Protein AF-U4V5B6-F1 (afdb_monomer)

Structure (mmCIF, N/CA/C/O backbone):
data_AF-U4V5B6-F1
#
_entry.id   AF-U4V5B6-F1
#
loop_
_atom_site.group_PDB
_atom_site.id
_atom_site.type_symbol
_atom_site.label_atom_id
_atom_site.label_alt_id
_atom_site.label_comp_id
_atom_site.label_asym_id
_atom_site.label_entity_id
_atom_site.label_seq_id
_atom_site.pdbx_PDB_ins_code
_atom_site.Cartn_x
_atom_site.Cartn_y
_atom_site.Cartn_z
_atom_site.occupancy
_atom_site.B_iso_or_equiv
_atom_site.auth_seq_id
_atom_site.auth_comp_id
_atom_site.auth_asym_id
_atom_site.auth_atom_id
_atom_site.pdbx_PDB_model_num
ATOM 1 N N . MET A 1 1 ? -18.384 -2.314 25.074 1.00 41.38 1 MET A N 1
ATOM 2 C CA . MET A 1 1 ? -18.149 -2.548 23.632 1.00 41.38 1 MET A CA 1
ATOM 3 C C . MET A 1 1 ? -17.006 -1.652 23.178 1.00 41.38 1 MET A C 1
ATOM 5 O O . MET A 1 1 ? -17.106 -0.450 23.379 1.00 41.38 1 MET A O 1
ATOM 9 N N . GLY A 1 2 ? -15.914 -2.225 22.662 1.00 43.44 2 GLY A N 1
ATOM 10 C CA . GLY A 1 2 ? -14.718 -1.481 22.250 1.00 43.44 2 GLY A CA 1
ATOM 11 C C . GLY A 1 2 ? -14.982 -0.594 21.033 1.00 43.44 2 GLY A C 1
ATOM 12 O O . GLY A 1 2 ? -15.601 -1.038 20.068 1.00 43.44 2 GLY A O 1
ATOM 13 N N . GLY A 1 3 ? -14.546 0.665 21.105 1.00 49.25 3 GLY A N 1
ATOM 14 C CA . GLY A 1 3 ? -14.639 1.608 19.998 1.00 49.25 3 GLY A CA 1
ATOM 15 C C . GLY A 1 3 ? -13.835 1.102 18.806 1.00 49.25 3 GLY A C 1
ATOM 16 O O . GLY A 1 3 ? -12.668 0.742 18.941 1.00 49.25 3 GLY A O 1
ATOM 17 N N . THR A 1 4 ? -14.458 1.064 17.635 1.00 55.22 4 THR A N 1
ATOM 18 C CA . THR A 1 4 ? -13.749 0.877 16.372 1.00 55.22 4 THR A CA 1
ATOM 19 C C . THR A 1 4 ? -12.771 2.039 16.221 1.00 55.22 4 THR A C 1
ATOM 21 O O . THR A 1 4 ? -13.204 3.173 16.002 1.00 55.22 4 THR A O 1
ATOM 24 N N . SER A 1 5 ? -11.468 1.799 16.373 1.00 60.75 5 SER A N 1
ATOM 25 C CA . SER A 1 5 ? -10.440 2.775 16.015 1.00 60.75 5 SER A CA 1
ATOM 26 C C . SER A 1 5 ? -10.531 3.010 14.508 1.00 60.75 5 SER A C 1
ATOM 28 O O . SER A 1 5 ? -9.997 2.258 13.697 1.00 60.75 5 SER A O 1
ATOM 30 N N . ASN A 1 6 ? -11.299 4.025 14.114 1.00 76.62 6 ASN A N 1
ATOM 31 C CA . ASN A 1 6 ? -11.536 4.357 12.716 1.00 76.62 6 ASN A CA 1
ATOM 32 C C . ASN A 1 6 ? -10.329 5.133 12.177 1.00 76.62 6 ASN A C 1
ATOM 34 O O . ASN A 1 6 ? -10.402 6.343 11.957 1.00 76.62 6 ASN A O 1
ATOM 38 N N . PHE A 1 7 ? -9.199 4.437 12.023 1.00 85.06 7 PHE A N 1
ATOM 39 C CA . PHE A 1 7 ? -8.023 4.993 11.368 1.00 85.06 7 PHE A CA 1
ATOM 40 C C . PHE A 1 7 ? -8.402 5.499 9.965 1.00 85.06 7 PHE A C 1
ATOM 42 O O . PHE A 1 7 ? -9.174 4.837 9.257 1.00 85.06 7 PHE A O 1
ATOM 49 N N . PRO A 1 8 ? -7.876 6.662 9.539 1.00 89.44 8 PRO A N 1
ATOM 50 C CA . PRO A 1 8 ? -8.056 7.159 8.183 1.00 89.44 8 PRO A CA 1
ATOM 51 C C . PRO A 1 8 ? -7.690 6.108 7.131 1.00 89.44 8 PRO A C 1
ATOM 53 O O . PRO A 1 8 ? -6.684 5.411 7.250 1.00 89.44 8 PRO A O 1
ATOM 56 N N . LYS A 1 9 ? -8.499 6.020 6.071 1.00 89.81 9 LYS A N 1
ATOM 57 C CA . LYS A 1 9 ? -8.207 5.170 4.910 1.00 89.81 9 LYS A CA 1
ATOM 58 C C . LYS A 1 9 ? -7.206 5.874 4.008 1.00 89.81 9 LYS A C 1
ATOM 60 O O . LYS A 1 9 ? -7.473 6.987 3.562 1.00 89.81 9 LYS A O 1
ATOM 65 N N . ILE A 1 10 ? -6.098 5.205 3.709 1.00 90.88 10 ILE A N 1
ATOM 66 C CA . ILE A 1 10 ? -5.000 5.771 2.920 1.00 90.88 10 ILE A CA 1
ATOM 67 C C . ILE A 1 10 ? -4.924 5.055 1.571 1.00 90.88 10 ILE A C 1
ATOM 69 O O . ILE A 1 10 ? -5.064 3.835 1.497 1.00 90.88 10 ILE A O 1
ATOM 73 N N . ALA A 1 11 ? -4.711 5.812 0.496 1.00 90.50 11 ALA A N 1
ATOM 74 C CA . ALA A 1 11 ? -4.386 5.276 -0.820 1.00 90.50 11 ALA A CA 1
ATOM 75 C C . ALA A 1 11 ? -2.958 5.685 -1.190 1.00 90.50 11 ALA A C 1
ATOM 77 O O . ALA A 1 11 ? -2.593 6.849 -1.033 1.00 90.50 11 ALA A O 1
ATOM 78 N N . PHE A 1 12 ? -2.167 4.730 -1.671 1.00 89.44 12 PHE A N 1
ATOM 79 C CA . PHE A 1 12 ? -0.767 4.925 -2.026 1.00 89.44 12 PHE A CA 1
ATOM 80 C C . PHE A 1 12 ? -0.515 4.451 -3.459 1.00 89.44 12 PHE A C 1
ATOM 82 O O . PHE A 1 12 ? -0.888 3.333 -3.821 1.00 89.44 12 PHE A O 1
ATOM 89 N N . ILE A 1 13 ? 0.099 5.308 -4.277 1.00 89.62 13 ILE A N 1
ATOM 90 C CA . ILE A 1 13 ? 0.396 5.040 -5.687 1.00 89.62 13 ILE A CA 1
ATOM 91 C C . ILE A 1 13 ? 1.912 5.118 -5.874 1.00 89.62 13 ILE A C 1
ATOM 93 O O . ILE A 1 13 ? 2.496 6.176 -5.649 1.00 89.62 13 ILE A O 1
ATOM 97 N N . GLY A 1 14 ? 2.528 4.012 -6.292 1.00 86.81 14 GLY A N 1
ATOM 98 C CA . GLY A 1 14 ? 3.969 3.918 -6.529 1.00 86.81 14 GLY A CA 1
ATOM 99 C C . GLY A 1 14 ? 4.749 3.319 -5.354 1.00 86.81 14 GLY A C 1
ATOM 100 O O . GLY A 1 14 ? 5.105 3.998 -4.401 1.00 86.81 14 GLY A O 1
ATOM 101 N N . LEU A 1 15 ? 5.098 2.045 -5.453 1.00 86.88 15 LEU A N 1
ATOM 102 C CA . LEU A 1 15 ? 5.855 1.214 -4.520 1.00 86.88 15 LEU A CA 1
ATOM 103 C C . LEU A 1 15 ? 7.340 1.134 -4.916 1.00 86.88 15 LEU A C 1
ATOM 105 O O . LEU A 1 15 ? 7.966 0.071 -4.899 1.00 86.88 15 LEU A O 1
ATOM 109 N N . GLY A 1 16 ? 7.933 2.284 -5.244 1.00 84.31 16 GLY A N 1
ATOM 110 C CA . GLY A 1 16 ? 9.386 2.408 -5.378 1.00 84.31 16 GLY A CA 1
ATOM 111 C C . GLY A 1 16 ? 10.121 2.076 -4.067 1.00 84.31 16 GLY A C 1
ATOM 112 O O . GLY A 1 16 ? 9.510 1.716 -3.061 1.00 84.31 16 GLY A O 1
ATOM 113 N N . VAL A 1 17 ? 11.450 2.225 -4.040 1.00 81.69 17 VAL A N 1
ATOM 114 C CA . VAL A 1 17 ? 12.280 1.872 -2.863 1.00 81.69 17 VAL A CA 1
ATOM 115 C C . VAL A 1 17 ? 11.777 2.528 -1.569 1.00 81.69 17 VAL A C 1
ATOM 117 O O . VAL A 1 17 ? 11.636 1.850 -0.559 1.00 81.69 17 VAL A O 1
ATOM 120 N N . MET A 1 18 ? 11.433 3.819 -1.611 1.00 82.94 18 MET A N 1
ATOM 121 C CA . MET A 1 18 ? 10.897 4.534 -0.443 1.00 82.94 18 MET A CA 1
ATOM 122 C C . MET A 1 18 ? 9.417 4.231 -0.171 1.00 82.94 18 MET A C 1
ATOM 124 O O . MET A 1 18 ? 9.001 4.152 0.983 1.00 82.94 18 MET A O 1
ATOM 128 N N . GLY A 1 19 ? 8.615 4.060 -1.226 1.00 86.38 19 GLY A N 1
ATOM 129 C CA . GLY A 1 19 ? 7.171 3.843 -1.107 1.00 86.38 19 GLY A CA 1
ATOM 130 C C . GLY A 1 19 ? 6.830 2.563 -0.347 1.00 86.38 19 GLY A C 1
ATOM 131 O O . GLY A 1 19 ? 5.902 2.549 0.459 1.00 86.38 19 GLY A O 1
ATOM 132 N N . ARG A 1 20 ? 7.638 1.513 -0.536 1.00 86.56 20 ARG A N 1
ATOM 133 C CA . ARG A 1 20 ? 7.463 0.226 0.150 1.00 86.56 20 ARG A CA 1
ATOM 134 C C . ARG A 1 20 ? 7.573 0.347 1.669 1.00 86.56 20 ARG A C 1
ATOM 136 O O . ARG A 1 20 ? 6.663 -0.089 2.371 1.00 86.56 20 ARG A O 1
ATOM 143 N N . GLU A 1 21 ? 8.620 0.998 2.175 1.00 88.75 21 GLU A N 1
ATOM 144 C CA . GLU A 1 21 ? 8.797 1.176 3.624 1.00 88.75 21 GLU A CA 1
ATOM 145 C C . GLU A 1 21 ? 7.716 2.069 4.238 1.00 88.75 21 GLU A C 1
ATOM 147 O O . GLU A 1 21 ? 7.221 1.783 5.328 1.00 88.75 21 GLU A O 1
ATOM 152 N N . MET A 1 22 ? 7.281 3.112 3.522 1.00 90.19 22 MET A N 1
ATOM 153 C CA . MET A 1 22 ? 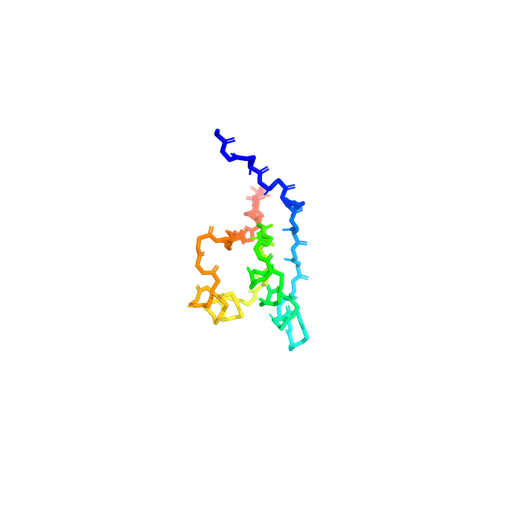6.184 3.955 4.002 1.00 90.19 22 MET A CA 1
ATOM 154 C C . MET A 1 22 ? 4.880 3.170 4.149 1.00 90.19 22 MET A C 1
ATOM 156 O O . MET A 1 22 ? 4.236 3.246 5.197 1.00 90.19 22 MET A O 1
ATOM 160 N N . VAL A 1 23 ? 4.501 2.373 3.147 1.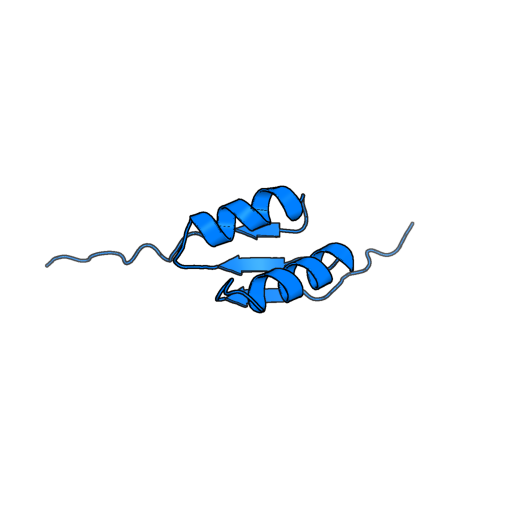00 90.69 23 VAL A N 1
ATOM 161 C CA . VAL A 1 23 ? 3.292 1.545 3.245 1.00 90.69 23 VAL A CA 1
ATOM 162 C C . VAL A 1 23 ? 3.426 0.508 4.361 1.00 90.69 23 VAL A C 1
ATOM 164 O O . VAL A 1 23 ? 2.477 0.312 5.122 1.00 90.69 23 VAL A O 1
ATOM 167 N N . ARG A 1 24 ? 4.605 -0.105 4.523 1.00 88.25 24 ARG A N 1
ATOM 168 C CA . ARG A 1 24 ? 4.867 -1.062 5.607 1.00 88.25 24 ARG A CA 1
ATOM 169 C C . ARG A 1 24 ? 4.633 -0.439 6.985 1.00 88.25 24 ARG A C 1
ATOM 171 O O . ARG A 1 24 ? 3.989 -1.059 7.835 1.00 88.25 24 ARG A O 1
ATOM 178 N N . HIS A 1 25 ? 5.103 0.789 7.204 1.00 90.81 25 HIS A N 1
ATOM 179 C CA . HIS A 1 25 ? 4.870 1.514 8.454 1.00 90.81 25 HIS A CA 1
ATOM 180 C C . HIS A 1 25 ? 3.388 1.818 8.688 1.00 90.81 25 HIS A C 1
ATOM 182 O O . HIS A 1 25 ? 2.900 1.606 9.796 1.00 90.81 25 HIS A O 1
ATOM 188 N N . LEU A 1 26 ? 2.656 2.256 7.658 1.00 90.25 26 LEU A N 1
ATOM 189 C CA . LEU A 1 26 ? 1.219 2.531 7.766 1.00 90.25 26 LEU A CA 1
ATOM 190 C C . LEU A 1 26 ? 0.422 1.276 8.147 1.00 90.25 26 LEU A C 1
ATOM 192 O O . LEU A 1 26 ? -0.409 1.328 9.052 1.00 90.25 26 LEU A O 1
ATOM 196 N N . ILE A 1 27 ? 0.716 0.142 7.508 1.00 88.19 27 ILE A N 1
ATOM 197 C CA . ILE A 1 27 ? 0.073 -1.141 7.819 1.00 88.19 27 ILE A CA 1
ATOM 198 C C . ILE A 1 27 ? 0.409 -1.581 9.247 1.00 88.19 27 ILE A C 1
ATOM 200 O O . ILE A 1 27 ? -0.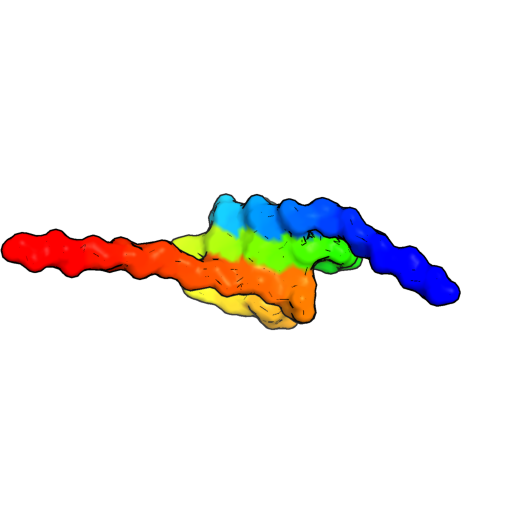488 -1.939 10.006 1.00 88.19 27 ILE A O 1
ATOM 204 N N . THR A 1 28 ? 1.688 -1.507 9.634 1.00 87.06 28 THR A N 1
ATOM 205 C CA . THR A 1 28 ? 2.148 -1.882 10.985 1.00 87.06 28 THR A CA 1
ATOM 206 C C . THR A 1 28 ? 1.491 -1.017 12.064 1.00 87.06 28 THR A C 1
ATOM 208 O O . THR A 1 28 ? 1.170 -1.508 13.142 1.00 87.06 28 THR A O 1
ATOM 211 N N . ALA A 1 29 ? 1.233 0.257 11.766 1.00 89.00 29 ALA A N 1
ATOM 212 C CA . ALA A 1 29 ? 0.524 1.177 12.650 1.00 89.00 29 ALA A CA 1
ATOM 213 C C . ALA A 1 29 ? -1.007 0.968 12.678 1.00 89.00 29 ALA A C 1
ATOM 215 O O . ALA A 1 29 ? -1.701 1.670 13.411 1.00 89.00 29 ALA A O 1
ATOM 216 N N . GLY A 1 30 ? -1.542 0.014 11.907 1.00 87.81 30 GLY A N 1
ATOM 217 C CA . GLY A 1 30 ? -2.960 -0.350 11.907 1.00 87.81 30 GLY A CA 1
ATOM 218 C C . GLY A 1 30 ? -3.831 0.444 10.931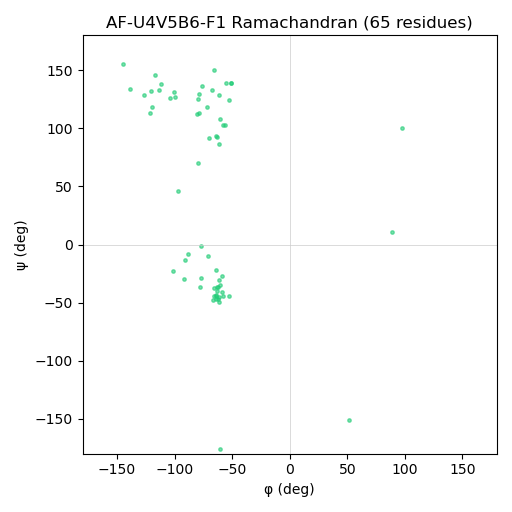 1.00 87.81 30 GLY A C 1
ATOM 219 O O . GLY A 1 30 ? -5.059 0.354 10.998 1.00 87.81 30 GLY A O 1
ATOM 220 N N . TYR A 1 31 ? -3.232 1.216 10.019 1.00 90.25 31 TYR A N 1
ATOM 221 C CA . TYR A 1 31 ? -3.999 1.966 9.030 1.00 90.25 3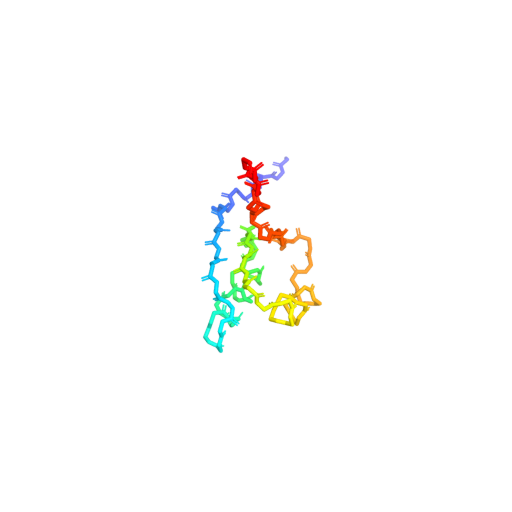1 TYR A CA 1
ATOM 222 C C . TYR A 1 31 ? -4.501 1.039 7.915 1.00 90.25 31 TYR A C 1
ATOM 224 O O . TYR A 1 31 ? -3.734 0.230 7.390 1.00 90.25 31 TYR A O 1
ATOM 232 N N . PRO A 1 32 ? -5.765 1.178 7.482 1.00 87.56 32 PRO A N 1
ATOM 233 C CA . PRO A 1 32 ? -6.243 0.534 6.268 1.00 87.56 32 PRO A CA 1
ATOM 234 C C . PRO A 1 32 ? -5.639 1.225 5.036 1.00 87.56 32 PRO A C 1
ATOM 236 O O . PRO A 1 32 ? -5.907 2.407 4.786 1.00 87.56 32 PRO A O 1
ATOM 239 N N . VAL A 1 33 ? -4.863 0.481 4.240 1.00 89.19 33 VAL A N 1
ATOM 240 C CA . VAL A 1 33 ? -4.139 1.016 3.077 1.00 89.19 33 VAL A CA 1
ATOM 241 C C . VAL A 1 33 ? -4.561 0.323 1.782 1.00 89.19 33 VAL A C 1
ATOM 243 O O . VAL A 1 33 ? -4.601 -0.902 1.671 1.00 89.19 33 VAL A O 1
ATOM 246 N N . LYS A 1 34 ? -4.848 1.127 0.757 1.00 90.44 34 LYS A N 1
ATOM 247 C CA . LYS A 1 34 ? -4.973 0.680 -0.632 1.00 90.44 34 LYS A CA 1
ATOM 248 C C . LYS A 1 34 ? -3.699 1.007 -1.391 1.00 90.44 34 LYS A C 1
ATOM 250 O O . LYS A 1 34 ? -3.259 2.152 -1.348 1.00 90.44 34 LYS A O 1
ATOM 255 N N . ILE A 1 35 ? -3.155 0.037 -2.116 1.00 88.06 35 ILE A N 1
ATOM 256 C CA . ILE A 1 35 ? -1.952 0.234 -2.930 1.00 88.06 35 ILE A CA 1
ATOM 257 C C . ILE A 1 35 ? -2.229 0.033 -4.410 1.00 88.06 35 ILE A C 1
ATOM 259 O O . ILE A 1 35 ? -3.029 -0.822 -4.802 1.00 88.06 35 ILE A O 1
ATOM 263 N N . TYR A 1 36 ? -1.520 0.810 -5.217 1.00 87.94 36 TYR A N 1
ATOM 264 C CA . TYR A 1 36 ? -1.452 0.655 -6.656 1.00 87.94 36 TYR A CA 1
ATOM 265 C C . TYR A 1 36 ? -0.013 0.871 -7.136 1.00 87.94 36 TYR A C 1
ATOM 267 O O . TYR A 1 36 ? 0.643 1.837 -6.748 1.00 87.94 36 TYR A O 1
ATOM 275 N N . ASP A 1 37 ? 0.460 -0.023 -7.996 1.00 87.00 37 ASP A N 1
ATOM 276 C CA . ASP A 1 37 ? 1.702 0.121 -8.749 1.00 87.00 37 ASP A CA 1
ATOM 277 C C . ASP A 1 37 ? 1.520 -0.513 -10.135 1.00 87.00 37 ASP A C 1
ATOM 279 O O . ASP A 1 37 ? 0.665 -1.381 -10.321 1.00 87.00 37 ASP A O 1
ATOM 283 N N . ILE A 1 38 ? 2.310 -0.069 -11.110 1.00 86.31 38 ILE A N 1
ATOM 284 C CA . ILE A 1 38 ? 2.344 -0.676 -12.444 1.00 86.31 38 ILE A CA 1
ATOM 285 C C . ILE A 1 38 ? 3.146 -1.987 -12.453 1.00 86.31 38 ILE A C 1
ATOM 287 O O . ILE A 1 38 ? 2.864 -2.883 -13.245 1.00 86.31 38 ILE A O 1
ATOM 291 N N . SER A 1 39 ? 4.129 -2.113 -11.562 1.00 85.12 39 SER A N 1
ATOM 292 C CA . SER A 1 39 ? 4.918 -3.312 -11.328 1.00 85.12 39 SER A CA 1
ATOM 293 C C . SER A 1 39 ? 4.150 -4.281 -10.431 1.00 85.12 39 SER A C 1
ATOM 295 O O . SER A 1 39 ? 3.954 -4.054 -9.234 1.00 85.12 39 SER A O 1
ATOM 297 N N . SER A 1 40 ? 3.752 -5.412 -11.012 1.00 82.19 40 SER A N 1
ATOM 298 C CA . SER A 1 40 ? 3.159 -6.533 -10.278 1.00 82.19 40 SER A CA 1
ATOM 299 C C . SER A 1 40 ? 4.105 -7.120 -9.230 1.00 82.19 40 SER A C 1
ATOM 301 O O . SER A 1 40 ? 3.643 -7.586 -8.187 1.00 82.19 40 SER A O 1
ATOM 303 N N . ASP A 1 41 ? 5.417 -7.071 -9.467 1.00 85.94 41 ASP A N 1
ATOM 304 C CA . ASP A 1 41 ? 6.430 -7.534 -8.515 1.00 85.94 41 ASP A CA 1
ATOM 305 C C . ASP A 1 41 ? 6.449 -6.675 -7.251 1.00 85.94 41 ASP A C 1
ATOM 307 O O . ASP A 1 41 ? 6.454 -7.203 -6.139 1.00 85.94 41 ASP A O 1
ATOM 311 N N . ALA A 1 42 ? 6.379 -5.348 -7.405 1.00 84.19 42 ALA A N 1
ATOM 312 C CA . ALA A 1 42 ? 6.357 -4.428 -6.271 1.00 84.19 42 ALA A CA 1
ATOM 313 C C . ALA A 1 42 ? 5.110 -4.625 -5.392 1.00 84.19 42 ALA A C 1
ATOM 315 O O . ALA A 1 42 ? 5.191 -4.545 -4.166 1.00 84.19 42 ALA A O 1
ATOM 316 N N . ILE A 1 43 ? 3.968 -4.928 -6.017 1.00 85.31 43 ILE A N 1
ATOM 317 C CA . ILE A 1 43 ? 2.730 -5.287 -5.319 1.00 85.31 43 ILE A CA 1
ATOM 318 C C . ILE A 1 43 ? 2.884 -6.624 -4.584 1.00 85.31 43 ILE A C 1
ATOM 320 O O . ILE A 1 43 ? 2.515 -6.716 -3.413 1.00 85.31 43 ILE A O 1
ATOM 324 N N . SER A 1 44 ? 3.421 -7.647 -5.253 1.00 83.44 44 SER A N 1
ATOM 325 C CA . SER A 1 44 ? 3.531 -9.006 -4.703 1.00 83.44 44 SER A CA 1
ATOM 326 C C . SER A 1 44 ? 4.454 -9.048 -3.487 1.00 83.44 44 SER A C 1
ATOM 328 O O . SER A 1 44 ? 4.065 -9.578 -2.450 1.00 83.44 44 SER A O 1
ATOM 330 N N . ALA A 1 45 ? 5.606 -8.375 -3.566 1.00 83.25 45 ALA A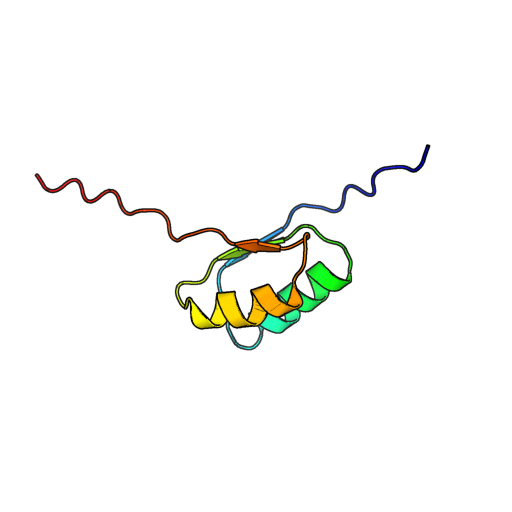 N 1
ATOM 331 C CA . ALA A 1 45 ? 6.550 -8.265 -2.455 1.00 83.25 45 ALA A CA 1
ATOM 332 C C . ALA A 1 45 ? 5.934 -7.623 -1.197 1.00 83.25 45 ALA A C 1
ATOM 334 O O . ALA A 1 45 ? 6.376 -7.889 -0.081 1.00 83.25 45 ALA A O 1
ATOM 335 N N . LEU A 1 46 ? 4.916 -6.769 -1.362 1.00 79.88 46 LEU A N 1
ATOM 336 C CA . LEU A 1 46 ? 4.222 -6.119 -0.249 1.00 79.88 46 LEU A CA 1
ATOM 337 C C . LEU A 1 46 ? 3.000 -6.904 0.241 1.00 79.88 46 LEU A C 1
ATOM 339 O O . LEU A 1 46 ? 2.653 -6.832 1.420 1.00 79.88 46 LEU A O 1
ATOM 343 N N . ALA A 1 47 ? 2.350 -7.653 -0.653 1.00 79.19 47 ALA A N 1
ATOM 344 C CA . ALA A 1 47 ? 1.197 -8.494 -0.347 1.00 79.19 47 ALA A CA 1
ATOM 345 C 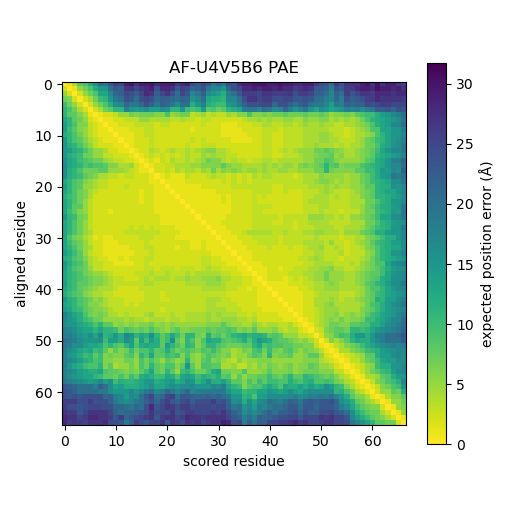C . ALA A 1 47 ? 1.525 -9.545 0.718 1.00 79.19 47 ALA A C 1
ATOM 347 O O . ALA A 1 47 ? 0.748 -9.741 1.651 1.00 79.19 47 ALA A O 1
ATOM 348 N N . GLU A 1 48 ? 2.711 -10.148 0.619 1.00 74.81 48 GLU A N 1
ATOM 349 C CA . GLU A 1 48 ? 3.210 -11.124 1.591 1.00 74.81 48 GLU A CA 1
ATOM 350 C C . GLU A 1 48 ? 3.425 -10.519 2.989 1.00 74.81 48 GLU A C 1
ATOM 352 O O . GLU A 1 48 ? 3.399 -11.238 3.985 1.00 74.81 48 GLU A O 1
ATOM 357 N N . GLN A 1 49 ? 3.583 -9.193 3.087 1.00 68.62 49 GLN A N 1
ATOM 358 C CA . GLN A 1 49 ? 3.825 -8.488 4.350 1.00 68.62 49 GLN A CA 1
ATOM 359 C C . GLN A 1 49 ? 2.581 -7.792 4.930 1.00 68.62 49 GLN A C 1
ATOM 361 O O . GLN A 1 49 ? 2.542 -7.503 6.124 1.00 68.62 49 GLN A O 1
ATOM 366 N N . GLY A 1 50 ? 1.577 -7.481 4.100 1.00 65.06 50 GLY A N 1
ATOM 367 C CA . GLY A 1 50 ? 0.528 -6.505 4.420 1.00 65.06 50 GLY A CA 1
ATOM 368 C C . GLY A 1 50 ? -0.746 -7.026 5.102 1.00 65.06 50 GLY A C 1
ATOM 369 O O . GLY A 1 50 ? -1.538 -6.225 5.606 1.00 65.06 50 GLY A O 1
ATOM 370 N N . GLY A 1 51 ? -0.963 -8.345 5.130 1.00 61.91 51 GLY A N 1
ATOM 371 C CA . GLY A 1 51 ? -2.123 -8.971 5.780 1.00 61.91 51 GLY A CA 1
ATOM 372 C C . GLY A 1 51 ? -3.486 -8.386 5.359 1.00 61.91 51 GLY A C 1
ATOM 373 O O . GLY A 1 51 ? -3.662 -7.879 4.253 1.00 61.91 51 GLY A O 1
ATOM 374 N N . ALA A 1 52 ? -4.477 -8.436 6.255 1.00 61.56 52 ALA A N 1
ATOM 375 C CA . ALA A 1 52 ? -5.859 -8.012 5.976 1.00 61.56 52 ALA A CA 1
ATOM 376 C C . ALA A 1 52 ? -6.060 -6.486 5.826 1.00 61.56 52 ALA A C 1
ATOM 378 O O . ALA A 1 52 ? -7.141 -6.045 5.430 1.00 61.56 52 ALA A O 1
ATOM 379 N N . LEU A 1 53 ? -5.048 -5.674 6.154 1.00 69.06 53 LEU A N 1
ATOM 380 C CA . LEU A 1 53 ? -5.109 -4.208 6.078 1.00 69.06 53 LEU A CA 1
ATOM 381 C C . LEU A 1 53 ? -4.692 -3.662 4.708 1.00 69.06 53 LEU A C 1
ATOM 383 O O . LEU A 1 53 ? -4.866 -2.469 4.447 1.00 69.06 53 LEU A O 1
ATOM 387 N N . LEU A 1 54 ? -4.178 -4.532 3.835 1.00 73.44 54 LEU A N 1
ATOM 388 C CA . LEU A 1 54 ? -3.743 -4.192 2.494 1.00 73.44 54 LEU A CA 1
ATOM 389 C C . LEU A 1 54 ? -4.808 -4.558 1.462 1.00 73.44 54 LEU A C 1
ATOM 391 O O . LEU A 1 54 ? -5.245 -5.704 1.362 1.00 73.44 54 LEU A O 1
ATOM 395 N N . ARG A 1 55 ? -5.190 -3.588 0.631 1.00 78.12 55 ARG A N 1
ATOM 396 C CA . ARG A 1 55 ? -6.035 -3.842 -0.538 1.00 78.12 55 ARG A CA 1
ATOM 397 C C . ARG A 1 55 ? -5.341 -3.412 -1.820 1.00 78.12 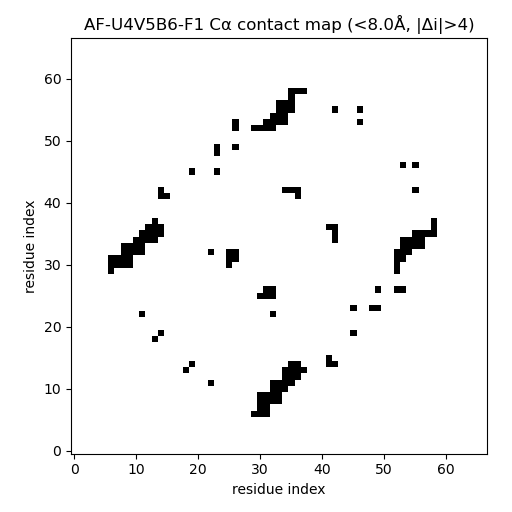55 ARG A C 1
ATOM 399 O O . ARG A 1 55 ? -5.145 -2.227 -2.074 1.00 78.12 55 ARG A O 1
ATOM 406 N N . ILE A 1 56 ? -5.026 -4.402 -2.642 1.00 76.44 56 ILE A N 1
ATOM 407 C CA . ILE A 1 56 ? -4.414 -4.221 -3.955 1.00 76.44 56 ILE A CA 1
ATOM 408 C C . ILE A 1 56 ? -5.498 -3.806 -4.942 1.00 76.44 56 ILE A C 1
ATOM 410 O O . ILE A 1 56 ? -6.561 -4.430 -5.021 1.00 76.44 56 ILE A O 1
ATOM 414 N N . VAL A 1 57 ? -5.238 -2.734 -5.680 1.00 77.00 57 VAL A N 1
ATOM 415 C CA . VAL A 1 57 ? -6.118 -2.271 -6.750 1.00 77.00 57 VAL A CA 1
ATOM 416 C C . VAL A 1 57 ? -5.480 -2.662 -8.077 1.00 77.00 57 VAL A C 1
ATOM 418 O O . VAL A 1 57 ? -4.315 -2.361 -8.313 1.00 77.00 57 VAL A O 1
ATOM 421 N N . SER A 1 58 ? -6.215 -3.358 -8.941 1.00 66.31 58 SER A N 1
ATOM 422 C CA . SER A 1 58 ? -5.754 -3.617 -10.308 1.00 66.31 58 SER A CA 1
ATOM 423 C C . SER A 1 58 ? -5.667 -2.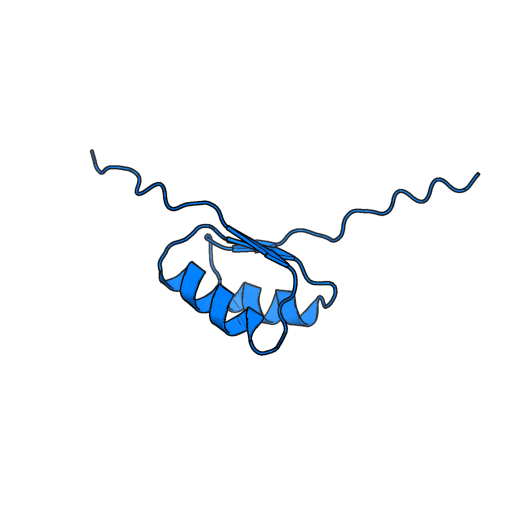299 -11.086 1.00 66.31 58 SER A C 1
ATOM 425 O O . SER A 1 58 ? -6.471 -1.399 -10.808 1.00 66.31 58 SER A O 1
ATOM 427 N N . PRO A 1 59 ? -4.755 -2.171 -12.071 1.00 59.50 59 PRO A N 1
ATOM 428 C CA . PRO A 1 59 ? -4.764 -1.026 -12.972 1.00 59.50 59 PRO A CA 1
ATOM 429 C C . PRO A 1 59 ? -6.164 -0.839 -13.551 1.00 59.50 59 PRO A C 1
ATOM 431 O O . PRO A 1 59 ? -6.830 -1.840 -13.853 1.00 59.50 59 PRO A O 1
ATOM 434 N N . PRO A 1 60 ? -6.648 0.414 -13.675 1.00 57.94 60 PRO A N 1
ATOM 435 C CA . PRO A 1 60 ? -7.914 0.656 -14.335 1.00 57.94 60 PRO A CA 1
ATOM 436 C C . PRO A 1 60 ? -7.841 -0.028 -15.696 1.00 57.94 60 PRO A C 1
ATOM 438 O O . PRO A 1 60 ? -6.904 0.203 -16.463 1.00 57.94 60 PRO A O 1
ATOM 441 N N . ARG A 1 61 ? -8.800 -0.920 -15.972 1.00 59.81 61 ARG A N 1
ATOM 442 C CA . ARG A 1 61 ? -8.987 -1.448 -17.319 1.00 59.81 61 ARG A CA 1
ATOM 443 C C . ARG A 1 61 ? -9.195 -0.225 -18.198 1.00 59.81 61 ARG A C 1
ATOM 445 O O . ARG A 1 61 ? -10.269 0.369 -18.153 1.00 59.81 61 ARG A O 1
ATOM 452 N N . TYR A 1 62 ? -8.173 0.177 -18.951 1.00 53.47 62 TYR A N 1
ATOM 453 C CA . TYR A 1 62 ? -8.378 1.068 -20.078 1.00 53.47 62 TYR A CA 1
ATOM 454 C C . TYR A 1 62 ? -9.369 0.324 -20.965 1.00 53.47 62 TYR A C 1
ATOM 456 O O . TYR A 1 62 ? -9.026 -0.683 -21.587 1.00 53.47 62 TYR A O 1
ATOM 464 N N . ALA A 1 63 ? -10.634 0.739 -20.922 1.00 53.72 63 ALA A N 1
ATOM 465 C CA . ALA A 1 63 ? -11.634 0.271 -21.852 1.00 53.72 63 ALA A CA 1
ATOM 466 C C . ALA A 1 63 ? -11.167 0.775 -23.215 1.00 53.72 63 ALA A C 1
ATOM 468 O O . ALA A 1 63 ? -11.398 1.927 -23.572 1.00 53.72 63 ALA A O 1
ATOM 469 N N . MET A 1 64 ? -10.419 -0.063 -23.934 1.00 51.12 64 MET A N 1
ATOM 470 C CA . MET A 1 64 ? -10.143 0.131 -25.346 1.00 51.12 64 MET A CA 1
ATOM 471 C C . MET A 1 64 ? -11.494 0.088 -26.062 1.00 51.12 64 MET A C 1
ATOM 473 O O . MET A 1 64 ? -11.938 -0.964 -26.510 1.00 51.12 64 MET A O 1
ATOM 477 N N . HIS A 1 65 ? -12.169 1.233 -26.142 1.00 53.97 65 HIS A N 1
ATOM 478 C CA . HIS A 1 65 ? -13.105 1.492 -27.221 1.00 53.97 65 HIS A CA 1
ATOM 479 C C . HIS A 1 65 ? -12.244 1.654 -28.472 1.00 53.97 65 HIS A C 1
ATOM 481 O O . HIS A 1 65 ? -11.695 2.720 -28.742 1.00 53.97 65 HIS A O 1
ATOM 487 N N . ARG A 1 66 ? -12.028 0.537 -29.167 1.00 51.22 66 ARG A N 1
ATOM 488 C CA . ARG A 1 66 ? -11.627 0.570 -30.566 1.00 51.22 66 ARG A CA 1
ATOM 489 C C . ARG A 1 66 ? -12.895 0.835 -31.370 1.00 51.22 66 ARG A C 1
ATOM 491 O O . ARG A 1 66 ? -13.807 0.011 -31.333 1.00 51.22 66 ARG A O 1
ATOM 498 N N . SER A 1 67 ? -12.940 2.008 -31.994 1.00 61.22 67 SER A N 1
ATOM 499 C CA . SER A 1 67 ? -13.825 2.314 -33.119 1.00 61.22 67 SER A CA 1
ATOM 500 C C . SER A 1 67 ? -13.478 1.453 -34.328 1.00 61.22 67 SER A C 1
ATOM 502 O O . SER A 1 67 ? -12.283 1.089 -34.454 1.00 61.22 67 SER A O 1
#

Mean predicted aligned error: 8.44 Å

Solvent-accessible surface area (backbone atoms only — not comparable to full-atom values): 4236 Å² total; per-residue (Å²): 134,84,79,80,81,78,56,69,78,44,79,47,76,54,52,49,88,69,38,46,57,53,51,51,51,42,40,74,73,64,27,42,35,34,43,37,54,92,49,65,63,52,49,50,69,42,57,81,73,37,61,94,40,49,41,83,51,77,77,80,77,76,78,77,79,76,129

Radius of gyration: 14.37 Å; Cα contacts (8 Å, |Δi|>4): 76; chains: 1; bounding box: 30×18×57 Å

Foldseek 3Di:
DDDDPPADEEEAEDLPPVSLVVLLVCLVVPHQYEYEYPDPVSVVVNVVRRPPSYHYDDDPPPPPPDD

Nearest PDB structures (foldseek):
  8xmi-assembly1_E  TM=9.010E-01  e=1.458E-02  Bacillus subtilis
  8hye-assembly1_B-2  TM=7.540E-01  e=7.476E-03  Geobacillus kaustophilus
  6s5e-assembly1_E-4  TM=9.034E-01  e=5.184E-02  Bacillus subtilis subsp. subtilis str. 168
  7o1g-assembly1_A-2  TM=7.328E-01  e=1.904E-02  Mycobacterium tuberculosis H37Rv
  8stw-assembly1_F  TM=6.456E-01  e=3.473E-02  Homo sapiens

Sequence (67 aa):
MGGTSNFPKIAFIGLGVMGREMVRHLITAGYPVKIYDISSDAISALAEQGGALLRIVSPPRYAMHRS

Secondary structure (DSSP, 8-state):
------PPPEEEE--SHHHHHHHHHHHHTT--EEEE-S-HHHHHHHHHHHGGGEEEPPPP-------

InterPro domains:
  IPR002204 3-hydroxyisobutyrate dehydrogenase-related, conserved site [PS00895] (12-25)
  IPR006115 6-phosphogluconate dehydrogenase, NADP-binding [PF03446] (9-55)
  IPR036291 NAD(P)-binding domain superfamily [SSF51735] (8-52)

pLDDT: mean 77.13, std 14.15, range [41.38, 90.88]

Organism: NCBI:txid1337887